Protein AF-A0A7W0WLS5-F1 (afdb_monomer_lite)

Sequence (138 aa):
MDFLSPGVQVLKFTRVRLPRGTETIPFVGLRRESVHLIEPSIEEDLIETPGSMGRTTPRSVGCLLPAGEVRGTLEVLVNVRVSDYLRQQANLLVLRNCTFTPEGAASGSSDVRRLRTVLVNLAASVGVAEWDAPGPNA

pLDDT: mean 77.57, std 13.81, range [33.62, 91.25]

Structure (mmCIF, N/CA/C/O backbone):
data_AF-A0A7W0WLS5-F1
#
_entry.id   AF-A0A7W0WLS5-F1
#
loop_
_atom_site.group_PDB
_atom_site.id
_atom_site.type_symbol
_atom_site.label_atom_id
_atom_site.label_alt_id
_atom_site.label_comp_id
_atom_site.label_asym_id
_atom_site.label_entity_id
_atom_site.label_seq_id
_atom_site.pdbx_PDB_ins_code
_atom_site.Cartn_x
_atom_site.Cartn_y
_atom_site.Cartn_z
_atom_site.occupancy
_atom_site.B_iso_or_equiv
_atom_site.auth_seq_id
_atom_site.auth_comp_id
_atom_site.auth_asym_id
_atom_site.auth_atom_id
_atom_site.pdbx_PDB_model_num
ATOM 1 N N . MET A 1 1 ? -5.474 -36.524 9.095 1.00 33.62 1 MET A N 1
ATOM 2 C CA . MET A 1 1 ? -4.772 -35.291 9.506 1.00 33.62 1 MET A CA 1
ATOM 3 C C . MET A 1 1 ? -4.172 -34.688 8.250 1.00 33.62 1 MET A C 1
ATOM 5 O O . MET A 1 1 ? -3.066 -35.057 7.890 1.00 33.62 1 MET A O 1
ATOM 9 N N . ASP A 1 2 ? -4.914 -33.812 7.576 1.00 39.50 2 ASP A N 1
ATOM 10 C CA . ASP A 1 2 ? -4.444 -33.074 6.397 1.00 39.50 2 ASP A CA 1
ATOM 11 C C . ASP A 1 2 ? -4.250 -31.611 6.805 1.00 39.50 2 ASP A C 1
ATOM 13 O O . ASP A 1 2 ? -5.155 -30.790 6.705 1.00 39.50 2 ASP A O 1
ATOM 17 N N . PHE A 1 3 ? -3.085 -31.316 7.388 1.00 55.06 3 PHE A N 1
ATOM 18 C CA . PHE A 1 3 ? -2.755 -30.017 7.997 1.00 55.06 3 PHE A CA 1
ATOM 19 C C . PHE A 1 3 ? -1.752 -29.196 7.158 1.00 55.06 3 PHE A C 1
ATOM 21 O O . PHE A 1 3 ? -1.350 -28.112 7.562 1.00 55.06 3 PHE A O 1
ATOM 28 N N . LEU A 1 4 ? -1.324 -29.693 5.986 1.00 49.97 4 LEU A N 1
ATOM 29 C CA . LEU A 1 4 ? -0.184 -29.141 5.228 1.00 49.97 4 LEU A CA 1
ATOM 30 C C . LEU A 1 4 ? -0.511 -28.669 3.809 1.00 49.97 4 LEU A C 1
ATOM 32 O O . LEU A 1 4 ? 0.360 -28.602 2.944 1.00 49.97 4 LEU A O 1
ATOM 36 N N . SER A 1 5 ? -1.752 -28.300 3.531 1.00 44.91 5 SER A N 1
ATOM 37 C CA . SER A 1 5 ? -2.044 -27.573 2.297 1.00 44.91 5 SER A CA 1
ATOM 38 C C . SER A 1 5 ? -3.051 -26.479 2.591 1.00 44.91 5 SER A C 1
ATOM 40 O O . SER A 1 5 ? -4.244 -26.680 2.360 1.00 44.91 5 SER A O 1
ATOM 42 N N . PRO A 1 6 ? -2.617 -25.305 3.091 1.00 51.84 6 PRO A N 1
ATOM 43 C CA . PRO A 1 6 ? -3.414 -24.114 2.874 1.00 51.84 6 PRO A CA 1
ATOM 44 C C . PRO A 1 6 ? -3.451 -23.954 1.353 1.00 51.84 6 PRO A C 1
ATOM 46 O O . PRO A 1 6 ? -2.463 -23.562 0.735 1.00 51.84 6 PRO A O 1
ATOM 49 N N . GLY A 1 7 ? -4.537 -24.423 0.731 1.00 60.00 7 GLY A N 1
ATOM 50 C CA . GLY A 1 7 ? -4.684 -24.416 -0.718 1.00 60.00 7 GLY A CA 1
ATOM 51 C C . GLY A 1 7 ? -4.344 -23.029 -1.246 1.00 60.00 7 GLY A C 1
ATOM 52 O O . GLY A 1 7 ? -4.742 -22.033 -0.640 1.00 60.00 7 GLY A O 1
ATOM 53 N N . VAL A 1 8 ? -3.566 -22.967 -2.328 1.00 65.19 8 VAL A N 1
ATOM 54 C CA . VAL A 1 8 ? -3.099 -21.698 -2.897 1.00 65.19 8 VAL A CA 1
ATOM 55 C C . VAL A 1 8 ? -4.310 -20.790 -3.114 1.00 65.19 8 VAL A C 1
ATOM 57 O O . VAL A 1 8 ? -5.161 -21.066 -3.963 1.00 65.19 8 VAL A O 1
ATOM 60 N N . GLN A 1 9 ? -4.410 -19.717 -2.327 1.00 72.69 9 GLN A N 1
ATOM 61 C CA . GLN A 1 9 ? -5.501 -18.758 -2.453 1.00 72.69 9 GLN A CA 1
ATOM 62 C C . GLN A 1 9 ? -5.189 -17.834 -3.626 1.00 72.69 9 GLN A C 1
ATOM 64 O O . GLN A 1 9 ? -4.423 -16.876 -3.513 1.00 72.69 9 GLN A O 1
ATOM 69 N N . VAL A 1 10 ? -5.770 -18.160 -4.778 1.00 77.81 10 VAL A N 1
ATOM 70 C CA . VAL A 1 10 ? -5.605 -17.398 -6.016 1.00 77.81 10 VAL A CA 1
ATOM 71 C C . VAL A 1 10 ? -6.800 -16.472 -6.215 1.00 77.81 10 VAL A C 1
ATOM 73 O O . VAL A 1 10 ? -7.939 -16.924 -6.341 1.00 77.81 10 VAL A O 1
ATOM 76 N N . LEU A 1 11 ? -6.527 -15.174 -6.304 1.00 79.94 11 LEU A N 1
ATOM 77 C CA . LEU A 1 11 ? -7.446 -14.180 -6.837 1.00 79.94 11 LEU A CA 1
ATOM 78 C C . LEU A 1 11 ? -7.511 -14.342 -8.355 1.00 79.94 11 LEU A C 1
ATOM 80 O O . LEU A 1 11 ? -6.498 -14.278 -9.053 1.00 79.94 11 LEU A O 1
ATOM 84 N N . LYS A 1 12 ? -8.716 -14.587 -8.862 1.00 83.75 12 LYS A N 1
ATOM 85 C CA . LYS A 1 12 ? -8.970 -14.773 -10.289 1.00 83.75 12 LYS A CA 1
ATOM 86 C C . LYS A 1 12 ? -9.423 -13.453 -10.886 1.00 83.75 12 LYS A C 1
ATOM 88 O O . LYS A 1 12 ? -10.424 -12.892 -10.450 1.00 83.75 12 LYS A O 1
ATOM 93 N N . PHE A 1 13 ? -8.720 -13.010 -11.914 1.00 84.56 13 PHE A N 1
ATOM 94 C CA . PHE A 1 13 ? -9.079 -11.839 -12.691 1.00 84.56 13 PHE A CA 1
ATOM 95 C C . PHE A 1 13 ? -9.312 -12.237 -14.141 1.00 84.56 13 PHE A C 1
ATOM 97 O O . PHE A 1 13 ? -8.622 -13.097 -14.691 1.00 84.56 13 PHE A O 1
ATOM 104 N N . THR A 1 14 ? -10.272 -11.580 -14.774 1.00 86.75 14 THR A N 1
ATOM 105 C CA . THR A 1 14 ? -10.559 -11.737 -16.199 1.00 86.75 14 THR A CA 1
ATOM 106 C C . THR A 1 14 ? -10.418 -10.397 -16.895 1.00 86.75 14 THR A C 1
ATOM 108 O O . THR A 1 14 ? -10.748 -9.374 -16.300 1.00 86.75 14 THR A O 1
ATOM 111 N N . ARG A 1 15 ? -9.988 -10.398 -18.161 1.00 84.00 15 ARG A N 1
ATOM 112 C CA . ARG A 1 15 ? -9.839 -9.179 -18.981 1.00 84.00 15 ARG A CA 1
ATOM 113 C C . ARG A 1 15 ? -8.896 -8.138 -18.354 1.00 84.00 15 ARG A C 1
ATOM 115 O O . ARG A 1 15 ? -9.229 -6.961 -18.249 1.00 84.00 15 ARG A O 1
ATOM 122 N N . VAL A 1 16 ? -7.705 -8.575 -17.957 1.00 83.88 16 VAL A N 1
ATOM 123 C CA . VAL A 1 16 ? -6.691 -7.744 -17.286 1.00 83.88 16 VAL A CA 1
ATOM 124 C C . VAL A 1 16 ? -5.780 -7.068 -18.305 1.00 83.88 16 VAL A C 1
ATOM 126 O O . VAL A 1 16 ? -5.390 -7.689 -19.288 1.00 83.88 16 VAL A O 1
ATOM 129 N N . ARG A 1 17 ? -5.377 -5.819 -18.057 1.00 82.88 17 ARG A N 1
ATOM 130 C CA . ARG A 1 17 ? -4.277 -5.172 -18.787 1.00 82.88 17 ARG A CA 1
ATOM 131 C C . ARG A 1 17 ? -3.050 -5.099 -17.884 1.00 82.88 17 ARG A C 1
ATOM 133 O O . ARG A 1 17 ? -3.143 -4.594 -16.769 1.00 82.88 17 ARG A O 1
ATOM 140 N N . LEU A 1 18 ? -1.917 -5.615 -18.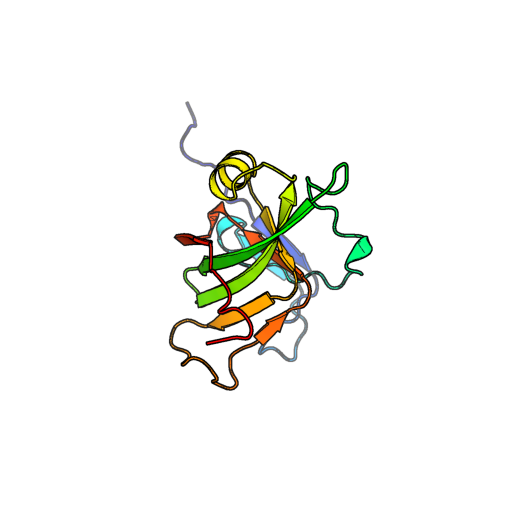353 1.00 82.44 18 LEU A N 1
ATOM 141 C CA . LEU A 1 18 ? -0.658 -5.530 -17.611 1.00 82.44 18 LEU A CA 1
ATOM 142 C C . LEU A 1 18 ? 0.033 -4.181 -17.869 1.00 82.44 18 LEU A C 1
ATOM 144 O O . LEU A 1 18 ? -0.111 -3.642 -18.964 1.00 82.44 18 LEU A O 1
ATOM 148 N N . PRO A 1 19 ? 0.846 -3.662 -16.929 1.00 71.50 19 PRO A N 1
ATOM 149 C CA . PRO A 1 19 ? 1.482 -2.343 -17.050 1.00 71.50 19 PRO A CA 1
ATOM 150 C C . PRO A 1 19 ? 2.324 -2.127 -18.317 1.00 71.50 19 PRO A C 1
ATOM 152 O O . PRO A 1 19 ? 2.488 -0.996 -18.758 1.00 71.50 19 PRO A O 1
ATOM 155 N N . ARG A 1 20 ? 2.868 -3.203 -18.902 1.00 73.25 20 ARG A N 1
ATOM 156 C CA . ARG A 1 20 ? 3.684 -3.178 -20.132 1.00 73.25 20 ARG A CA 1
ATOM 157 C C . ARG A 1 20 ? 3.029 -3.909 -21.309 1.00 73.25 20 ARG A C 1
ATOM 159 O O . ARG A 1 20 ? 3.661 -4.089 -22.343 1.00 73.25 20 ARG A O 1
ATOM 166 N N . GLY A 1 21 ? 1.789 -4.364 -21.140 1.00 73.50 21 GLY A N 1
ATOM 167 C CA . GLY A 1 21 ? 1.027 -5.056 -22.172 1.00 73.50 21 GLY A CA 1
ATOM 168 C C . GLY A 1 21 ? 0.046 -4.104 -22.843 1.00 73.50 21 GLY A C 1
ATOM 169 O O . GLY A 1 21 ? -0.725 -3.420 -22.172 1.00 73.50 21 GLY A O 1
ATOM 170 N N . THR A 1 22 ? 0.045 -4.075 -24.170 1.00 74.56 22 THR A N 1
ATOM 171 C CA . THR A 1 22 ? -0.992 -3.387 -24.953 1.00 74.56 22 THR A CA 1
ATOM 172 C C . THR A 1 22 ? -2.278 -4.211 -25.032 1.00 74.56 22 THR A C 1
ATOM 174 O O . THR A 1 22 ? -3.366 -3.655 -25.184 1.00 74.56 22 THR A O 1
ATOM 177 N N . GLU A 1 23 ? -2.168 -5.531 -24.872 1.00 85.00 23 GLU A N 1
ATOM 178 C CA . GLU A 1 23 ? -3.273 -6.474 -24.998 1.00 85.00 23 GLU A CA 1
ATOM 179 C C . GLU A 1 23 ? -3.999 -6.733 -23.673 1.00 85.00 23 GLU A C 1
ATOM 181 O O . GLU A 1 23 ? -3.429 -6.701 -22.578 1.00 85.00 23 GLU A O 1
ATOM 186 N N . THR A 1 24 ? -5.297 -7.007 -23.788 1.00 86.62 24 THR A N 1
ATOM 187 C CA . THR A 1 24 ? -6.128 -7.450 -22.671 1.00 86.62 24 THR A CA 1
ATOM 188 C C . THR A 1 24 ? -6.022 -8.965 -22.538 1.00 86.62 24 THR A C 1
ATOM 190 O O . THR A 1 24 ? -6.481 -9.710 -23.400 1.00 86.62 24 THR A O 1
ATOM 193 N N . ILE A 1 25 ? -5.458 -9.421 -21.425 1.00 86.69 25 ILE A N 1
ATOM 194 C CA . ILE A 1 25 ? -5.290 -10.835 -21.108 1.00 86.69 25 ILE A CA 1
ATOM 195 C C . ILE A 1 25 ? -6.629 -11.406 -20.624 1.00 86.69 25 ILE A C 1
ATOM 197 O O . ILE A 1 25 ? -7.240 -10.841 -19.707 1.00 86.69 25 ILE A O 1
ATOM 201 N N . PRO A 1 26 ? -7.102 -12.532 -21.188 1.00 85.94 26 PRO A N 1
ATOM 202 C CA . PRO A 1 26 ? -8.405 -13.089 -20.837 1.00 85.94 26 PRO A CA 1
ATOM 203 C C . PRO A 1 26 ? -8.472 -13.564 -19.382 1.00 85.94 26 PRO A C 1
ATOM 205 O O . PRO A 1 26 ? -9.521 -13.412 -18.759 1.00 85.94 26 PRO A O 1
ATOM 208 N N . PHE A 1 27 ? -7.367 -14.073 -18.825 1.00 88.06 27 PHE A N 1
ATOM 209 C CA . PHE A 1 27 ? -7.307 -14.609 -17.467 1.00 88.06 27 PHE A CA 1
ATOM 210 C C . PHE A 1 27 ? -5.947 -14.368 -16.800 1.00 88.06 27 PHE A C 1
ATOM 212 O O . PHE A 1 27 ? -4.904 -14.626 -17.396 1.00 88.06 27 PHE A O 1
ATOM 219 N N . VAL A 1 28 ? -5.973 -13.934 -15.539 1.00 84.88 28 VAL A N 1
ATOM 220 C CA . VAL A 1 28 ? -4.802 -13.856 -14.657 1.00 84.88 28 VAL A CA 1
ATOM 221 C C . VAL A 1 28 ? -5.174 -14.440 -13.296 1.00 84.88 28 VAL A C 1
ATOM 223 O O . VAL A 1 28 ? -6.152 -14.023 -12.676 1.00 84.88 28 VAL A O 1
ATOM 226 N N . GLY A 1 29 ? -4.376 -15.396 -12.823 1.00 85.06 29 GLY A N 1
ATOM 227 C CA . GLY A 1 29 ? -4.425 -15.880 -11.447 1.00 85.06 29 GLY A CA 1
ATOM 228 C C . GLY A 1 29 ? -3.321 -15.223 -10.627 1.00 85.06 29 GLY A C 1
ATOM 229 O O . GLY A 1 29 ? -2.146 -15.452 -10.901 1.00 85.06 29 GLY A O 1
ATOM 230 N N . LEU A 1 30 ? -3.687 -14.424 -9.628 1.00 83.31 30 LEU A N 1
ATOM 231 C CA . LEU A 1 30 ? -2.745 -13.766 -8.727 1.00 83.31 30 LEU A CA 1
ATOM 232 C C . LEU A 1 30 ? -2.822 -14.410 -7.347 1.00 83.31 30 LEU A C 1
ATOM 234 O O . LEU A 1 30 ? -3.902 -14.524 -6.771 1.00 83.31 30 LEU A O 1
ATOM 238 N N . ARG A 1 31 ? -1.686 -14.824 -6.796 1.00 81.94 31 ARG A N 1
ATOM 239 C CA . ARG A 1 31 ? -1.647 -15.324 -5.420 1.00 81.94 31 ARG A CA 1
ATOM 240 C C . ARG A 1 31 ? -1.921 -14.179 -4.450 1.00 81.94 31 ARG A C 1
ATOM 242 O O . ARG A 1 31 ? -1.395 -13.082 -4.639 1.00 81.94 31 ARG A O 1
ATOM 249 N N . ARG A 1 32 ? -2.743 -14.417 -3.427 1.00 75.62 32 ARG A N 1
ATOM 250 C CA . ARG A 1 32 ? -3.142 -13.371 -2.475 1.00 75.62 32 ARG A CA 1
ATOM 251 C C . ARG A 1 32 ? -1.936 -12.760 -1.756 1.00 75.62 32 ARG A C 1
ATOM 253 O O . ARG A 1 32 ? -1.901 -11.552 -1.557 1.00 75.62 32 ARG A O 1
ATOM 260 N N . GLU A 1 33 ? -0.932 -13.571 -1.438 1.00 76.62 33 GLU A N 1
ATOM 261 C CA . GLU A 1 33 ? 0.324 -13.139 -0.819 1.00 76.62 33 GLU A CA 1
ATOM 262 C C . GLU A 1 33 ? 1.219 -12.297 -1.744 1.00 76.62 33 GLU A C 1
ATOM 264 O O . GLU A 1 33 ? 2.072 -11.562 -1.262 1.00 76.62 33 GLU A O 1
ATOM 269 N N . SER A 1 34 ? 1.015 -12.359 -3.064 1.00 81.69 34 SER A N 1
ATOM 270 C CA . SER A 1 34 ? 1.769 -11.561 -4.044 1.00 81.69 34 SER A CA 1
ATOM 271 C C . SER A 1 34 ? 1.153 -10.182 -4.302 1.00 81.69 34 SER A C 1
ATOM 273 O O . SER A 1 34 ? 1.690 -9.395 -5.080 1.00 81.69 34 SER A O 1
ATOM 275 N N . VAL A 1 35 ? 0.012 -9.873 -3.679 1.00 84.56 35 VAL A N 1
ATOM 276 C CA . VAL A 1 35 ? -0.583 -8.536 -3.726 1.00 84.56 35 VAL A CA 1
ATOM 277 C C . VAL A 1 35 ? 0.128 -7.665 -2.699 1.00 84.56 35 VAL A C 1
ATOM 279 O O . VAL A 1 35 ? -0.097 -7.832 -1.506 1.00 84.56 35 VAL A O 1
ATOM 282 N N . HIS A 1 36 ? 0.957 -6.725 -3.147 1.00 86.19 36 HIS A N 1
ATOM 283 C CA . HIS A 1 36 ? 1.617 -5.769 -2.249 1.00 86.19 36 HIS A CA 1
ATOM 284 C C . HIS A 1 36 ? 0.790 -4.493 -2.060 1.00 86.19 36 HIS A C 1
ATOM 286 O O . HIS A 1 36 ? 0.632 -4.010 -0.939 1.00 86.19 36 HIS A O 1
ATOM 292 N N . LEU A 1 37 ? 0.252 -3.962 -3.161 1.00 86.25 37 LEU A N 1
ATOM 293 C CA . LEU A 1 37 ? -0.456 -2.687 -3.208 1.00 86.25 37 LEU A CA 1
ATOM 294 C C . LEU A 1 37 ? -1.681 -2.787 -4.102 1.00 86.25 37 LEU A C 1
ATOM 296 O O . LEU A 1 37 ? -1.641 -3.421 -5.157 1.00 86.25 37 LEU A O 1
ATOM 300 N N . ILE A 1 38 ? -2.747 -2.114 -3.690 1.00 86.69 38 ILE A N 1
ATOM 301 C CA . ILE A 1 38 ? -3.958 -1.933 -4.481 1.00 86.69 38 ILE A CA 1
ATOM 302 C C . ILE A 1 38 ? -4.213 -0.433 -4.572 1.00 86.69 38 ILE A C 1
ATOM 304 O O . ILE A 1 38 ? -4.407 0.227 -3.554 1.00 86.69 38 ILE A O 1
ATOM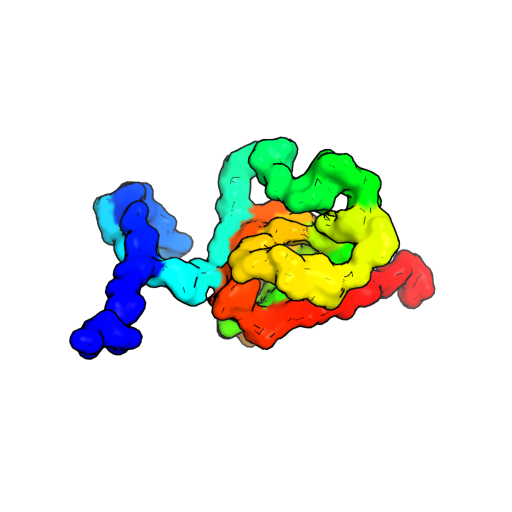 308 N N . GLU A 1 39 ? -4.216 0.095 -5.793 1.00 87.06 39 GLU A N 1
ATOM 309 C CA . GLU A 1 39 ? -4.683 1.449 -6.089 1.00 87.06 39 GLU A CA 1
ATOM 310 C C . GLU A 1 39 ? -6.140 1.352 -6.567 1.00 87.06 39 GLU A C 1
ATOM 312 O O . GLU A 1 39 ? -6.391 0.937 -7.703 1.00 87.06 39 GLU A O 1
ATOM 317 N N . PRO A 1 40 ? -7.120 1.647 -5.704 1.00 82.19 40 PRO A N 1
ATOM 318 C CA . PRO A 1 40 ? -8.517 1.678 -6.097 1.00 82.19 40 PRO A CA 1
ATOM 319 C C . PRO A 1 40 ? -8.768 2.809 -7.097 1.00 82.19 40 PRO A C 1
ATOM 321 O O . PRO A 1 40 ? -8.297 3.929 -6.923 1.00 82.19 40 PRO A O 1
ATOM 324 N N . SER A 1 41 ? -9.565 2.521 -8.126 1.00 75.69 41 SER A N 1
ATOM 325 C CA . SER A 1 41 ? -10.044 3.522 -9.087 1.00 75.69 41 SER A CA 1
ATOM 326 C C . SER A 1 41 ? -11.363 4.186 -8.669 1.00 75.69 41 SER A C 1
ATOM 328 O O . SER A 1 41 ? -11.901 4.984 -9.431 1.00 75.69 41 SER A O 1
ATOM 330 N N . ILE A 1 42 ? -11.928 3.792 -7.524 1.00 74.81 42 ILE A N 1
ATOM 331 C CA . ILE A 1 42 ? -13.164 4.363 -6.973 1.00 74.81 42 ILE A CA 1
ATOM 332 C C . ILE A 1 42 ? -12.872 5.683 -6.254 1.00 74.81 42 ILE A C 1
ATOM 334 O O . ILE A 1 42 ? -11.730 5.950 -5.879 1.00 74.81 42 ILE A O 1
ATOM 338 N N . GLU A 1 43 ? -13.906 6.500 -6.058 1.00 71.75 43 GLU A N 1
ATOM 339 C CA . GLU A 1 43 ? -13.790 7.752 -5.309 1.00 71.75 43 GLU A CA 1
ATOM 340 C C . GLU A 1 43 ? -13.341 7.491 -3.863 1.00 71.75 43 GLU A C 1
ATOM 342 O O . GLU A 1 43 ? -13.765 6.525 -3.226 1.00 71.75 43 GLU A O 1
ATOM 347 N N . GLU A 1 44 ? -12.454 8.351 -3.355 1.00 66.31 44 GLU A N 1
ATOM 348 C CA . GLU A 1 44 ? -11.791 8.186 -2.053 1.00 66.31 44 GLU A CA 1
ATOM 349 C C . GLU A 1 44 ? -12.765 8.113 -0.873 1.00 66.31 44 GLU A C 1
ATOM 351 O O . GLU A 1 44 ? -12.451 7.475 0.137 1.00 66.31 44 GLU A O 1
ATOM 356 N N . ASP A 1 45 ? -13.933 8.737 -1.026 1.00 65.31 45 ASP A N 1
ATOM 357 C CA . ASP A 1 45 ? -14.999 8.815 -0.025 1.00 65.31 45 ASP A CA 1
ATOM 358 C C . ASP A 1 45 ? -15.691 7.464 0.197 1.00 65.31 45 ASP A C 1
ATOM 360 O O . ASP A 1 45 ? -16.281 7.229 1.248 1.00 65.31 45 ASP A O 1
ATOM 364 N N . LEU A 1 46 ? -15.581 6.544 -0.768 1.00 67.56 46 LEU A N 1
ATOM 365 C CA . LEU A 1 46 ? -16.110 5.183 -0.661 1.00 67.56 46 LEU A CA 1
ATOM 366 C C . LEU A 1 46 ? -15.138 4.224 0.044 1.00 67.56 46 LEU A C 1
ATOM 368 O O . LEU A 1 46 ? -15.470 3.061 0.272 1.00 67.56 46 LEU A O 1
ATOM 372 N N . ILE A 1 47 ? -13.925 4.682 0.369 1.00 70.38 47 ILE A N 1
ATOM 373 C CA . ILE A 1 47 ? -12.911 3.883 1.059 1.00 70.38 47 ILE A CA 1
ATOM 374 C C . ILE A 1 47 ? -13.017 4.176 2.553 1.00 70.38 47 ILE A C 1
ATOM 376 O O . ILE A 1 47 ? -12.369 5.082 3.086 1.00 70.38 47 ILE A O 1
ATOM 380 N N . GLU A 1 48 ? -13.849 3.385 3.226 1.00 68.25 48 GLU A N 1
ATOM 381 C CA . GLU A 1 48 ? -14.011 3.458 4.672 1.00 68.25 48 GLU A CA 1
ATOM 382 C C . GLU A 1 48 ? -12.738 2.989 5.378 1.00 68.25 48 GLU A C 1
ATOM 384 O O . GLU A 1 48 ? -12.240 1.879 5.172 1.00 68.25 48 GLU A O 1
ATOM 389 N N . THR A 1 49 ? -12.214 3.841 6.254 1.00 67.50 49 THR A N 1
ATOM 390 C CA . THR A 1 49 ? -11.198 3.434 7.218 1.00 67.50 49 THR A CA 1
ATOM 391 C C . THR A 1 49 ? -11.885 3.010 8.519 1.00 67.50 49 THR A C 1
ATOM 393 O O . THR A 1 49 ? -12.932 3.558 8.876 1.00 67.50 49 THR A O 1
ATOM 396 N N . PRO A 1 50 ? -11.299 2.079 9.289 1.00 60.09 50 PRO A N 1
ATOM 397 C CA . PRO A 1 50 ? -11.779 1.719 10.628 1.00 60.09 50 PRO A CA 1
ATOM 398 C C . PRO A 1 50 ? -11.909 2.920 11.587 1.00 60.09 50 PRO A C 1
ATOM 400 O O . PRO A 1 50 ? -12.582 2.826 12.608 1.00 60.09 50 PRO A O 1
ATOM 403 N N . GLY A 1 51 ? -11.274 4.055 11.263 1.00 54.34 51 GLY A N 1
ATOM 404 C CA . GLY A 1 51 ? -11.393 5.325 11.980 1.00 54.34 51 GLY A CA 1
ATOM 405 C C . GLY A 1 51 ? -12.579 6.208 11.571 1.00 54.34 51 GLY A C 1
ATOM 406 O O . GLY A 1 51 ? -12.787 7.233 12.208 1.00 54.34 51 GLY A O 1
ATOM 407 N N . SER A 1 52 ? -13.373 5.837 10.562 1.00 56.00 52 SER A N 1
ATOM 408 C CA . SER A 1 52 ? -14.477 6.657 10.025 1.00 56.00 52 SER A CA 1
ATOM 409 C C . SER A 1 52 ? -15.611 6.943 11.022 1.00 56.00 52 SER A C 1
ATOM 411 O O . SER A 1 52 ? -16.350 7.907 10.845 1.00 56.00 52 SER A O 1
ATOM 413 N N . MET A 1 53 ? -15.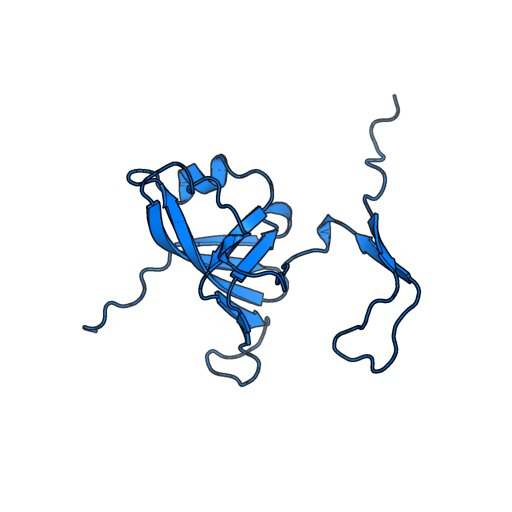726 6.163 12.104 1.00 61.75 53 MET A N 1
ATOM 414 C CA . MET A 1 53 ? -16.722 6.373 13.167 1.00 61.75 53 MET A CA 1
ATOM 415 C C . MET A 1 53 ? -16.221 7.246 14.338 1.00 61.75 53 MET A C 1
ATOM 417 O O . MET A 1 53 ? -16.930 7.403 15.332 1.00 61.75 53 MET A O 1
ATOM 421 N N . GLY A 1 54 ? -15.014 7.822 14.261 1.00 68.31 54 GLY A N 1
ATOM 422 C CA . GLY A 1 54 ? -14.440 8.642 15.332 1.00 68.31 54 GLY A CA 1
ATOM 423 C C . GLY A 1 54 ? -13.546 9.774 14.829 1.00 68.31 54 GLY A C 1
ATOM 424 O O . GLY A 1 54 ? -13.217 9.870 13.652 1.00 68.31 54 GLY A O 1
ATOM 425 N N . ARG A 1 55 ? -13.127 10.665 15.737 1.00 77.06 55 ARG A N 1
ATOM 426 C CA . ARG A 1 55 ? -12.151 11.709 15.393 1.00 77.06 55 ARG A CA 1
ATOM 427 C C . ARG A 1 55 ? -10.801 11.043 15.124 1.00 77.06 55 ARG A C 1
ATOM 429 O O . ARG A 1 55 ? -10.264 10.369 16.004 1.00 77.06 55 ARG A O 1
ATOM 436 N N . THR A 1 56 ? -10.253 11.250 13.934 1.00 82.44 56 THR A N 1
ATOM 437 C CA . THR A 1 56 ? -8.940 10.741 13.529 1.00 82.44 56 THR A CA 1
ATOM 438 C C . THR A 1 56 ? -7.887 11.849 13.547 1.00 82.44 56 THR A C 1
ATOM 440 O O . THR A 1 56 ? -8.188 13.041 13.624 1.00 82.44 56 THR A O 1
ATOM 443 N N . THR A 1 57 ? -6.619 11.456 13.553 1.00 84.06 57 THR A N 1
ATOM 444 C CA . THR A 1 57 ? -5.455 12.323 13.376 1.00 84.06 57 THR A CA 1
ATOM 445 C C . THR A 1 57 ? -4.595 11.733 12.261 1.00 84.06 57 THR A C 1
ATOM 447 O O . THR A 1 57 ? -4.284 10.538 12.321 1.00 84.06 57 THR A O 1
ATOM 450 N N . PRO A 1 58 ? -4.205 12.531 11.252 1.00 86.62 58 PRO A N 1
ATOM 451 C CA . PRO A 1 58 ? -3.307 12.066 10.206 1.00 86.62 58 PRO A CA 1
ATOM 452 C C . PRO A 1 58 ? -1.915 11.790 10.785 1.00 86.62 58 PRO A C 1
ATOM 454 O O . PRO A 1 58 ? -1.354 12.618 11.504 1.00 86.62 58 PRO A O 1
ATOM 457 N N . ARG A 1 59 ? -1.352 10.625 10.463 1.00 87.94 59 ARG A N 1
ATOM 458 C CA . ARG A 1 59 ? 0.005 10.205 10.829 1.00 87.94 59 ARG A CA 1
ATOM 459 C C . ARG A 1 59 ? 0.779 9.847 9.576 1.00 87.94 59 ARG A C 1
ATOM 461 O O . ARG A 1 59 ? 0.320 9.041 8.773 1.00 87.94 59 ARG A O 1
ATOM 468 N N . SER A 1 60 ? 1.947 10.445 9.400 1.00 90.12 60 SER A N 1
ATOM 469 C CA . SER A 1 60 ? 2.827 10.123 8.281 1.00 90.12 60 SER A CA 1
ATOM 470 C C . SER A 1 60 ? 3.518 8.790 8.543 1.00 90.12 60 SER A C 1
ATOM 472 O O . SER A 1 60 ? 4.164 8.602 9.573 1.00 90.12 60 SER A O 1
ATOM 474 N N . VAL A 1 61 ? 3.360 7.845 7.621 1.00 90.06 61 VAL A N 1
ATOM 475 C CA . VAL A 1 61 ? 3.896 6.488 7.746 1.00 90.06 61 VAL A CA 1
ATOM 476 C C . VAL A 1 61 ? 4.555 6.035 6.447 1.00 90.06 61 VAL A C 1
ATOM 478 O O . VAL A 1 61 ? 4.122 6.386 5.347 1.00 90.06 61 VAL A O 1
ATOM 481 N N . GLY A 1 62 ? 5.606 5.234 6.584 1.00 90.62 62 GLY A N 1
ATOM 482 C CA . GLY A 1 62 ? 6.287 4.533 5.503 1.00 90.62 62 GLY A CA 1
ATOM 483 C C . GLY A 1 62 ? 6.091 3.027 5.642 1.00 90.62 62 GLY A C 1
ATOM 484 O O . GLY A 1 62 ? 6.373 2.457 6.693 1.00 90.62 62 GLY A O 1
ATOM 485 N N . CYS A 1 63 ? 5.607 2.375 4.591 1.00 90.38 63 CYS A N 1
ATOM 486 C CA . CYS A 1 63 ? 5.531 0.924 4.475 1.00 90.38 63 CYS A CA 1
ATOM 487 C C . CYS A 1 63 ? 6.665 0.429 3.577 1.00 90.38 63 CYS A C 1
ATOM 489 O O . CYS A 1 63 ? 6.732 0.781 2.397 1.00 90.38 63 CYS A O 1
ATOM 491 N N . LEU A 1 64 ? 7.531 -0.413 4.133 1.00 90.12 64 LEU A N 1
ATOM 492 C CA . LEU A 1 64 ? 8.592 -1.099 3.409 1.00 90.12 64 LEU A CA 1
ATOM 493 C C . LEU A 1 64 ? 8.029 -2.381 2.797 1.00 90.12 64 LEU A C 1
ATOM 495 O O . LEU A 1 64 ? 7.451 -3.218 3.493 1.00 90.12 64 LEU A O 1
ATOM 499 N N . LEU A 1 65 ? 8.200 -2.538 1.491 1.00 89.69 65 LEU A N 1
ATOM 500 C CA . LEU A 1 65 ? 7.745 -3.677 0.702 1.00 89.69 65 LEU A CA 1
ATOM 501 C C . LEU A 1 65 ? 8.950 -4.289 -0.020 1.00 89.69 65 LEU A C 1
ATOM 503 O O . LEU A 1 65 ? 9.908 -3.579 -0.316 1.00 89.69 65 LEU A O 1
ATOM 507 N N . PRO A 1 66 ? 8.894 -5.573 -0.405 1.00 85.56 66 PRO A N 1
ATOM 508 C CA . PRO A 1 66 ? 9.962 -6.173 -1.203 1.00 85.56 66 PRO A CA 1
ATOM 509 C C . PRO A 1 66 ? 10.195 -5.459 -2.541 1.00 85.56 66 PRO A C 1
ATOM 511 O O . PRO A 1 66 ? 11.292 -5.493 -3.066 1.00 85.56 66 PRO A O 1
ATOM 514 N N . ALA A 1 67 ? 9.167 -4.810 -3.097 1.00 83.81 67 ALA A N 1
ATOM 515 C CA . ALA A 1 67 ? 9.253 -4.099 -4.372 1.00 83.81 67 ALA A CA 1
ATOM 516 C C . ALA A 1 67 ? 9.636 -2.609 -4.239 1.00 83.81 67 ALA A C 1
ATOM 518 O O . ALA A 1 67 ? 9.711 -1.916 -5.256 1.00 83.81 67 ALA A O 1
ATOM 519 N N . GLY A 1 68 ? 9.813 -2.090 -3.018 1.00 87.69 68 GLY A N 1
ATOM 520 C CA . GLY A 1 68 ? 10.096 -0.675 -2.769 1.00 87.69 68 GLY A CA 1
ATOM 521 C C . GLY A 1 68 ? 9.455 -0.132 -1.492 1.00 87.69 68 GLY A C 1
ATOM 522 O O . GLY A 1 68 ? 9.053 -0.873 -0.602 1.00 87.69 68 GLY A O 1
ATOM 523 N N . GLU A 1 69 ? 9.322 1.183 -1.402 1.00 90.50 69 GLU A N 1
ATOM 524 C CA . GLU A 1 69 ? 8.743 1.874 -0.250 1.00 90.50 69 GLU A CA 1
ATOM 525 C C . GLU A 1 69 ? 7.480 2.643 -0.654 1.00 90.50 69 GLU A C 1
ATOM 527 O O . GLU A 1 69 ? 7.450 3.306 -1.691 1.00 90.50 69 GLU A O 1
ATOM 532 N N . VAL A 1 70 ? 6.439 2.596 0.180 1.00 90.81 70 VAL A N 1
ATOM 533 C CA . VAL A 1 70 ? 5.272 3.484 0.075 1.00 90.81 70 VAL A CA 1
ATOM 534 C C . VAL A 1 70 ? 5.244 4.414 1.268 1.00 90.81 70 VAL A C 1
ATOM 536 O O . VAL A 1 70 ? 5.108 3.963 2.399 1.00 90.81 70 VAL A O 1
ATOM 539 N N . ARG A 1 71 ? 5.295 5.718 1.020 1.00 91.25 71 ARG A N 1
ATOM 540 C CA . ARG A 1 71 ? 5.084 6.744 2.045 1.00 91.25 71 ARG A CA 1
ATOM 541 C C . ARG A 1 71 ? 3.718 7.357 1.871 1.00 91.25 71 ARG A C 1
ATOM 543 O O . ARG A 1 71 ? 3.339 7.645 0.745 1.00 91.25 71 ARG A O 1
ATOM 550 N N . GLY A 1 72 ? 2.999 7.593 2.953 1.00 90.06 72 GLY A N 1
ATOM 551 C CA . GLY A 1 72 ? 1.696 8.234 2.895 1.00 90.06 72 GLY A CA 1
ATOM 552 C C . GLY A 1 72 ? 1.207 8.650 4.268 1.00 90.06 72 GLY A C 1
ATOM 553 O O . GLY A 1 72 ? 1.936 8.613 5.258 1.00 90.06 72 GLY A O 1
ATOM 554 N N . THR A 1 73 ? -0.052 9.048 4.317 1.00 90.00 73 THR A N 1
ATOM 555 C CA . THR A 1 73 ? -0.738 9.437 5.540 1.00 90.00 73 THR A CA 1
ATOM 556 C C . THR A 1 73 ? -1.736 8.359 5.929 1.00 90.00 73 THR A C 1
ATOM 558 O O . THR A 1 73 ? -2.584 7.963 5.133 1.00 90.00 73 THR A O 1
ATOM 561 N N . LEU A 1 74 ? -1.640 7.905 7.171 1.00 89.00 74 LEU A N 1
ATOM 562 C CA . LEU A 1 74 ? -2.573 6.998 7.811 1.00 89.00 74 LEU A CA 1
ATOM 563 C C . LEU A 1 74 ? -3.489 7.783 8.748 1.00 89.00 74 LEU A C 1
ATOM 565 O O . LEU A 1 74 ? -3.024 8.559 9.581 1.00 89.00 74 LEU A O 1
ATOM 569 N N . GLU A 1 75 ? -4.790 7.555 8.647 1.00 87.12 75 GLU A N 1
ATOM 570 C CA . GLU A 1 75 ? -5.765 8.124 9.573 1.00 87.12 75 GLU A CA 1
ATOM 571 C C . GLU A 1 75 ? -5.942 7.183 10.764 1.00 87.12 75 GLU A C 1
ATOM 573 O O . GLU A 1 75 ? -6.480 6.085 10.633 1.00 87.12 75 GLU A O 1
ATOM 578 N N . VAL A 1 76 ? -5.476 7.613 11.936 1.00 84.75 76 VAL A N 1
ATOM 579 C CA . VAL A 1 76 ? -5.566 6.839 13.182 1.00 84.75 76 VAL A CA 1
ATOM 580 C C . VAL A 1 76 ? -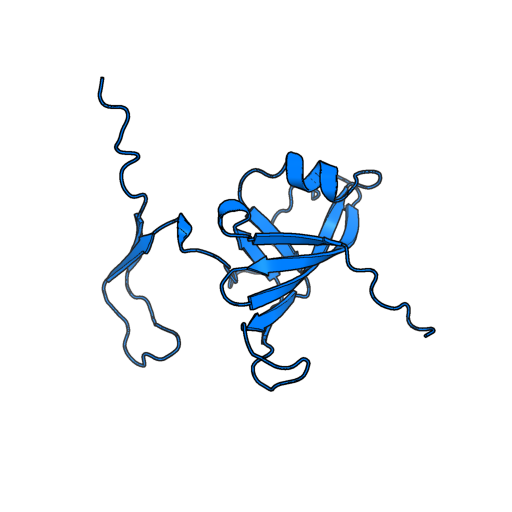6.500 7.557 14.149 1.00 84.75 76 VAL A C 1
ATOM 582 O O . VAL A 1 76 ? -6.513 8.785 14.189 1.00 84.75 76 VAL A O 1
ATOM 585 N N . LEU A 1 77 ? -7.292 6.822 14.935 1.00 84.06 77 LEU A N 1
ATOM 586 C CA . LEU A 1 77 ? -8.146 7.421 15.967 1.00 84.06 77 LEU A CA 1
ATOM 587 C C . LEU A 1 77 ? -7.322 8.269 16.949 1.00 84.06 77 LEU A C 1
ATOM 589 O O . LEU A 1 77 ? -6.199 7.915 17.315 1.00 84.06 77 LEU A O 1
ATOM 593 N N . VAL A 1 78 ? -7.892 9.392 17.393 1.00 80.06 78 VAL A N 1
ATOM 594 C CA . VAL A 1 78 ? -7.262 10.258 18.401 1.00 80.06 78 VAL A CA 1
ATOM 595 C C . VAL A 1 78 ? -6.904 9.429 19.641 1.00 80.06 78 VAL A C 1
ATOM 597 O O . VAL A 1 78 ? -7.693 8.606 20.099 1.00 80.06 78 VAL A O 1
ATOM 600 N N . ASN A 1 79 ? -5.706 9.661 20.185 1.00 82.19 79 ASN A N 1
ATOM 601 C CA . ASN A 1 79 ? -5.102 8.935 21.314 1.00 82.19 79 ASN A CA 1
ATOM 602 C C . ASN A 1 79 ? -4.691 7.476 21.048 1.00 82.19 79 ASN A C 1
ATOM 604 O O . ASN A 1 79 ? -4.176 6.831 21.961 1.00 82.19 79 ASN A O 1
ATOM 608 N N . VAL A 1 80 ? -4.842 6.958 19.826 1.00 83.00 80 VAL A N 1
ATOM 609 C CA . VAL A 1 80 ? -4.305 5.643 19.450 1.00 83.00 80 VAL A CA 1
ATOM 610 C C . VAL A 1 80 ? -2.927 5.816 18.810 1.00 83.00 80 VAL A C 1
ATOM 612 O O . VAL A 1 80 ? -2.729 6.652 17.928 1.00 83.00 80 VAL A O 1
ATOM 615 N N . ARG A 1 81 ? -1.947 5.029 19.269 1.00 85.56 81 ARG A N 1
ATOM 616 C CA . ARG A 1 81 ? -0.606 4.985 18.669 1.00 85.56 81 ARG A CA 1
ATOM 617 C C . ARG A 1 81 ? -0.635 4.169 17.381 1.00 85.56 81 ARG A C 1
ATOM 619 O O . ARG A 1 81 ? -1.346 3.167 17.306 1.00 85.56 81 ARG A O 1
ATOM 626 N N . VAL A 1 82 ? 0.200 4.531 16.404 1.00 84.31 82 VAL A N 1
ATOM 627 C CA . VAL A 1 82 ? 0.330 3.784 15.137 1.00 84.31 82 VAL A CA 1
ATOM 628 C C . VAL A 1 82 ? 0.648 2.306 15.403 1.00 84.31 82 VAL A C 1
ATOM 630 O O . VAL A 1 82 ? 0.049 1.429 14.791 1.00 84.31 82 VAL A O 1
ATOM 633 N N . SER A 1 83 ? 1.508 2.010 16.383 1.00 85.88 83 SER A N 1
ATOM 634 C CA . SER A 1 83 ? 1.850 0.637 16.782 1.00 85.88 83 SER A CA 1
ATOM 635 C C . SER A 1 83 ? 0.650 -0.190 17.248 1.00 85.88 83 SER A C 1
ATOM 637 O O . SER A 1 83 ? 0.544 -1.370 16.917 1.00 85.88 83 SER A O 1
ATOM 639 N N . ASP A 1 84 ? -0.252 0.416 18.021 1.00 86.62 84 ASP A N 1
ATOM 640 C CA . ASP A 1 84 ? -1.428 -0.269 18.562 1.00 86.62 84 ASP A CA 1
ATOM 641 C C . ASP A 1 84 ? -2.486 -0.446 17.475 1.00 86.62 84 ASP A C 1
ATOM 643 O O . ASP A 1 84 ? -3.098 -1.508 17.369 1.00 86.62 84 ASP A O 1
ATOM 647 N N . TYR A 1 85 ? -2.628 0.556 16.605 1.00 84.88 85 TYR A N 1
ATOM 648 C CA . TYR A 1 85 ? -3.466 0.475 15.417 1.00 84.88 85 TYR A CA 1
ATOM 649 C C . TYR A 1 85 ? -3.025 -0.665 14.484 1.00 84.88 85 TYR A C 1
ATOM 651 O O . TYR A 1 85 ? -3.852 -1.473 14.066 1.00 84.88 85 TYR A O 1
ATOM 659 N N . LEU A 1 86 ? -1.721 -0.798 14.217 1.00 84.19 86 LEU A N 1
ATOM 660 C CA . LEU A 1 86 ? -1.172 -1.882 13.393 1.00 84.19 86 LEU A CA 1
ATOM 661 C C . LEU A 1 86 ? -1.413 -3.269 13.998 1.00 84.19 86 LEU A C 1
ATOM 663 O O . LEU A 1 86 ? -1.648 -4.215 13.257 1.00 84.19 86 LEU A O 1
ATOM 667 N N . ARG A 1 87 ? -1.403 -3.404 15.330 1.00 83.44 87 ARG A N 1
ATOM 668 C CA . ARG A 1 87 ? -1.746 -4.674 15.998 1.00 83.44 87 ARG A CA 1
ATOM 669 C C . ARG A 1 87 ? -3.215 -5.059 15.838 1.00 83.44 87 ARG A C 1
ATOM 671 O O . ARG A 1 87 ? -3.533 -6.242 15.887 1.00 83.44 87 ARG A O 1
ATOM 678 N N . GLN A 1 88 ? -4.101 -4.077 15.698 1.00 80.38 88 GLN A N 1
ATOM 679 C CA . GLN A 1 88 ? -5.540 -4.298 15.538 1.00 80.38 88 GLN A CA 1
ATOM 680 C C . GLN A 1 88 ? -5.939 -4.532 14.074 1.00 80.38 88 GLN A C 1
ATOM 682 O O . GLN A 1 88 ? -6.955 -5.174 13.811 1.00 80.38 88 GLN A O 1
ATOM 687 N N . GLN A 1 89 ? -5.152 -4.030 13.118 1.00 77.94 89 GLN A N 1
ATOM 688 C CA . GLN A 1 89 ? -5.401 -4.208 11.690 1.00 77.94 89 GLN A CA 1
ATOM 689 C C . GLN A 1 89 ? -4.815 -5.520 11.177 1.00 77.94 89 GLN A C 1
ATOM 691 O O . GLN A 1 89 ? -3.606 -5.717 11.148 1.00 77.94 89 GLN A O 1
ATOM 696 N N . ALA A 1 90 ? -5.688 -6.420 10.729 1.00 64.56 90 ALA A N 1
ATOM 697 C CA . ALA A 1 90 ? -5.273 -7.779 10.401 1.00 64.56 90 ALA A CA 1
ATOM 698 C C . ALA A 1 90 ? -4.658 -7.938 9.000 1.00 64.56 90 ALA A C 1
ATOM 700 O O . ALA A 1 90 ? -3.867 -8.853 8.807 1.00 64.56 90 ALA A O 1
ATOM 701 N N . ASN A 1 91 ? -5.028 -7.114 8.008 1.00 79.62 91 ASN A N 1
ATOM 702 C CA . ASN A 1 91 ? -4.748 -7.461 6.604 1.00 79.62 91 ASN A CA 1
ATOM 703 C C . ASN A 1 91 ? -4.355 -6.286 5.701 1.00 79.62 91 ASN A C 1
ATOM 705 O O . ASN A 1 91 ? -3.386 -6.392 4.951 1.00 79.62 91 ASN A O 1
ATOM 709 N N . LEU A 1 92 ? -5.113 -5.189 5.727 1.00 85.00 92 LEU A N 1
ATOM 710 C CA . LEU A 1 92 ? -4.933 -4.072 4.802 1.00 85.00 92 LEU A CA 1
ATOM 711 C C . LEU A 1 92 ? -4.791 -2.766 5.571 1.00 85.00 92 LEU A C 1
ATOM 713 O O . LEU A 1 92 ? -5.550 -2.503 6.502 1.00 85.00 92 LEU A O 1
ATOM 717 N N . LEU A 1 93 ? -3.843 -1.943 5.141 1.00 87.94 93 LEU A N 1
ATOM 718 C CA . LEU A 1 93 ? -3.650 -0.592 5.638 1.00 87.94 93 LEU A CA 1
ATOM 719 C C . LEU A 1 93 ? -4.041 0.398 4.547 1.00 87.94 93 LEU A C 1
ATOM 721 O O . LEU A 1 93 ? -3.497 0.349 3.448 1.00 87.94 93 LEU A O 1
ATOM 725 N N . VAL A 1 94 ? -4.973 1.295 4.845 1.00 89.06 94 VAL A N 1
ATOM 726 C CA . VAL A 1 94 ? -5.357 2.362 3.918 1.00 89.06 94 VAL A CA 1
ATOM 727 C C . VAL A 1 94 ? -4.449 3.559 4.158 1.00 89.06 94 VAL A C 1
ATOM 729 O O . VAL A 1 94 ? -4.441 4.121 5.253 1.00 89.06 94 VAL A O 1
ATOM 732 N N . LEU A 1 95 ? -3.698 3.946 3.134 1.00 89.06 95 LEU A N 1
ATOM 733 C CA . LEU A 1 95 ? -2.869 5.142 3.131 1.00 89.06 95 LEU A CA 1
ATOM 734 C C . LEU A 1 95 ? -3.397 6.138 2.099 1.00 89.06 95 LEU A C 1
ATOM 736 O O . LEU A 1 95 ? -3.783 5.755 0.995 1.00 89.06 95 LEU A O 1
ATOM 740 N N . ARG A 1 96 ? -3.377 7.422 2.451 1.00 88.62 96 ARG A N 1
ATOM 741 C CA . ARG A 1 96 ? -3.749 8.548 1.583 1.00 88.62 96 ARG A CA 1
ATOM 742 C C . ARG A 1 96 ? -2.520 9.390 1.246 1.00 88.62 96 ARG A C 1
ATOM 744 O O . ARG A 1 96 ? -1.511 9.307 1.943 1.00 88.62 96 ARG A O 1
ATOM 751 N N . ASN A 1 97 ? -2.591 10.190 0.185 1.00 87.62 97 ASN A N 1
ATOM 752 C CA . ASN A 1 97 ? -1.506 11.063 -0.284 1.00 87.62 97 ASN A CA 1
ATOM 753 C C . ASN A 1 97 ? -0.166 10.321 -0.397 1.00 87.62 97 ASN A C 1
ATOM 755 O O . ASN A 1 97 ? 0.856 10.719 0.162 1.00 87.62 97 ASN A O 1
ATOM 759 N N . CYS A 1 98 ? -0.205 9.185 -1.086 1.00 88.75 98 CYS A N 1
ATOM 760 C CA . CYS A 1 98 ? 0.889 8.239 -1.131 1.00 88.75 98 CYS A CA 1
ATOM 761 C C . CYS A 1 98 ? 1.925 8.571 -2.203 1.00 88.75 98 CYS A C 1
ATOM 763 O O . CYS A 1 98 ? 1.636 9.102 -3.275 1.00 88.75 98 CYS A O 1
ATOM 765 N N . THR A 1 99 ? 3.154 8.167 -1.932 1.00 90.06 99 THR A N 1
ATOM 766 C CA . THR A 1 99 ? 4.270 8.174 -2.863 1.00 90.06 99 THR A CA 1
ATOM 767 C C . THR A 1 99 ? 4.916 6.798 -2.827 1.00 90.06 99 THR A C 1
ATOM 769 O O . THR A 1 99 ? 5.358 6.356 -1.770 1.00 90.06 99 THR A O 1
ATOM 772 N N . PHE A 1 100 ? 4.936 6.111 -3.967 1.00 89.19 100 PHE A N 1
ATOM 773 C CA . PHE A 1 100 ? 5.616 4.834 -4.140 1.00 89.19 100 PHE A CA 1
ATOM 774 C C . PHE A 1 100 ? 6.972 5.053 -4.806 1.00 89.19 100 PHE A C 1
ATOM 776 O O . PHE A 1 100 ? 7.045 5.614 -5.901 1.00 89.19 100 PHE A O 1
ATOM 783 N N . THR A 1 101 ? 8.021 4.576 -4.151 1.00 88.62 101 THR A N 1
ATOM 784 C CA . THR A 1 101 ? 9.394 4.576 -4.648 1.00 88.62 101 THR A CA 1
ATOM 785 C C . THR A 1 101 ? 9.812 3.123 -4.867 1.00 88.62 101 THR A C 1
ATOM 787 O O . THR A 1 101 ? 9.945 2.390 -3.885 1.00 88.62 101 THR A O 1
ATOM 790 N N . PRO A 1 102 ? 9.999 2.675 -6.121 1.00 85.19 102 PRO A N 1
ATOM 791 C CA . PRO A 1 102 ? 10.468 1.323 -6.405 1.00 85.19 102 PRO A CA 1
ATOM 792 C C . PRO A 1 102 ? 11.834 1.040 -5.774 1.00 85.19 102 PRO A C 1
ATOM 794 O O . PRO A 1 102 ? 12.655 1.944 -5.607 1.00 85.19 102 PRO A O 1
ATOM 797 N N . GLU A 1 103 ? 12.103 -0.224 -5.458 1.00 81.44 103 GLU A N 1
ATOM 798 C CA . GLU A 1 103 ? 13.425 -0.647 -4.995 1.00 81.44 103 GLU A CA 1
ATOM 799 C C . GLU A 1 103 ? 14.509 -0.273 -6.024 1.00 81.44 103 GLU A C 1
ATOM 801 O O . GLU A 1 103 ? 14.357 -0.499 -7.226 1.00 81.44 103 GLU A O 1
ATOM 806 N N . GLY A 1 104 ? 15.600 0.338 -5.554 1.00 73.12 104 GLY A N 1
ATOM 807 C CA . GLY A 1 104 ? 16.707 0.790 -6.403 1.00 73.12 104 GLY A CA 1
ATOM 808 C C . GLY A 1 104 ? 16.500 2.150 -7.080 1.00 73.12 104 GLY A C 1
ATOM 809 O O . GLY A 1 104 ? 17.435 2.657 -7.699 1.00 73.12 104 GLY A O 1
ATOM 810 N N . ALA A 1 105 ? 15.330 2.782 -6.938 1.00 72.56 105 ALA A N 1
ATOM 811 C CA . ALA A 1 105 ? 15.124 4.156 -7.382 1.00 72.56 105 ALA A CA 1
ATOM 812 C C . ALA A 1 105 ? 15.734 5.158 -6.384 1.00 72.56 105 ALA A C 1
ATOM 814 O O . ALA A 1 105 ? 15.530 5.065 -5.173 1.00 72.56 105 ALA A O 1
ATOM 815 N N . ALA A 1 106 ? 16.473 6.150 -6.890 1.00 61.59 106 ALA A N 1
ATOM 816 C CA . ALA A 1 106 ? 16.954 7.263 -6.076 1.00 61.59 106 ALA A CA 1
ATOM 817 C C . ALA A 1 106 ? 15.794 8.204 -5.702 1.00 61.59 106 ALA A C 1
ATOM 819 O O . ALA A 1 106 ? 14.904 8.455 -6.518 1.00 61.59 106 ALA A O 1
ATOM 820 N N . SER A 1 107 ? 15.824 8.772 -4.491 1.00 55.00 107 SER A N 1
ATOM 821 C CA . SER A 1 107 ? 14.863 9.794 -4.052 1.00 55.00 107 SER A CA 1
ATOM 822 C C . SER A 1 107 ? 14.810 10.952 -5.058 1.00 55.00 107 SER A C 1
ATOM 824 O O . SER A 1 107 ? 15.783 11.687 -5.204 1.00 55.00 107 SER A O 1
ATOM 826 N N . GLY A 1 108 ? 13.681 11.108 -5.758 1.00 54.56 108 GLY A N 1
ATOM 827 C CA . GLY A 1 108 ? 13.483 12.140 -6.786 1.00 54.56 108 GLY A CA 1
ATOM 828 C C . GLY A 1 108 ? 13.658 11.672 -8.236 1.00 54.56 108 GLY A C 1
ATOM 829 O O . GLY A 1 108 ? 13.591 12.504 -9.140 1.00 54.56 108 GLY A O 1
ATOM 830 N N . SER A 1 109 ? 13.856 10.373 -8.485 1.00 59.03 109 SER A N 1
ATOM 831 C CA . SER A 1 109 ? 13.811 9.833 -9.847 1.00 59.03 109 SER A CA 1
ATOM 832 C C . SER A 1 109 ? 12.394 9.908 -10.435 1.00 59.03 109 SER A C 1
ATOM 834 O O . SER A 1 109 ? 11.391 9.934 -9.717 1.00 59.03 109 SER A O 1
ATOM 836 N N . SER A 1 110 ? 12.299 9.900 -11.768 1.00 60.38 110 SER A N 1
ATOM 837 C CA . SER A 1 110 ? 11.018 9.856 -12.490 1.00 60.38 110 SER A CA 1
ATOM 838 C C . SER A 1 110 ? 10.191 8.589 -12.210 1.00 60.38 110 SER A C 1
ATOM 840 O O . SER A 1 110 ? 9.036 8.524 -12.630 1.00 60.38 110 SER A O 1
ATOM 842 N N . ASP A 1 111 ? 10.759 7.594 -11.525 1.00 68.94 111 ASP A N 1
ATOM 843 C CA . ASP A 1 111 ? 10.079 6.345 -11.173 1.00 68.94 111 ASP A CA 1
ATOM 844 C C . ASP A 1 111 ? 9.223 6.473 -9.907 1.00 68.94 111 ASP A C 1
ATOM 846 O O . ASP A 1 111 ? 8.442 5.575 -9.584 1.00 68.94 111 ASP A O 1
ATOM 850 N N . VAL A 1 112 ? 9.349 7.593 -9.187 1.00 79.88 112 VAL A N 1
ATOM 851 C CA . VAL A 1 112 ? 8.532 7.888 -8.015 1.00 79.88 112 VAL A CA 1
ATOM 852 C C . VAL A 1 112 ? 7.097 8.174 -8.454 1.00 79.88 112 VAL A C 1
ATOM 854 O O . VAL A 1 112 ? 6.802 9.181 -9.102 1.00 79.88 112 VAL A O 1
ATOM 857 N N . ARG A 1 113 ? 6.170 7.298 -8.063 1.00 83.12 113 ARG A N 1
ATOM 858 C CA . ARG A 1 113 ? 4.761 7.397 -8.441 1.00 83.12 113 ARG A CA 1
ATOM 859 C C . ARG A 1 113 ? 3.936 7.987 -7.307 1.00 83.12 113 ARG A C 1
ATOM 861 O O . ARG A 1 113 ? 3.878 7.430 -6.214 1.00 83.12 113 ARG A O 1
ATOM 868 N N . ARG A 1 114 ? 3.241 9.092 -7.580 1.00 85.50 114 ARG A N 1
ATOM 869 C CA . ARG A 1 114 ? 2.238 9.647 -6.660 1.00 85.50 114 ARG A CA 1
ATOM 870 C C . ARG A 1 114 ? 0.921 8.898 -6.824 1.00 85.50 114 ARG A C 1
ATOM 872 O O . ARG A 1 114 ? 0.438 8.739 -7.942 1.00 85.50 114 ARG A O 1
ATOM 879 N N . LEU A 1 115 ? 0.365 8.446 -5.710 1.00 86.19 115 LEU A N 1
ATOM 880 C CA . LEU A 1 115 ? -0.856 7.655 -5.628 1.00 86.19 115 LEU A CA 1
ATOM 881 C C . LEU A 1 115 ? -1.790 8.342 -4.634 1.00 86.19 115 LEU A C 1
ATOM 883 O O . LEU A 1 115 ? -1.359 8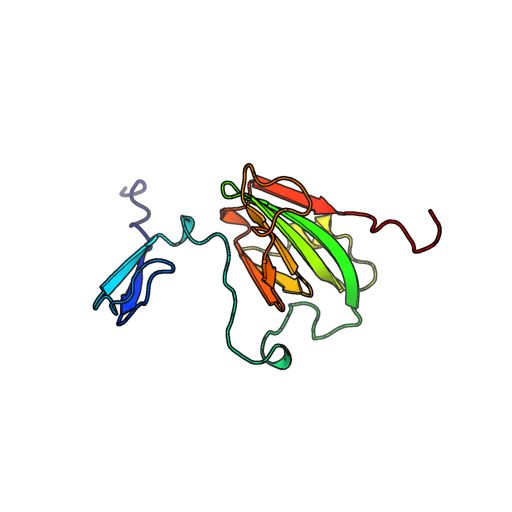.763 -3.565 1.00 86.19 115 LEU A O 1
ATOM 887 N N . ARG A 1 116 ? -3.068 8.487 -4.976 1.00 86.12 116 ARG A N 1
ATOM 888 C CA . ARG A 1 116 ? -4.000 9.230 -4.118 1.00 86.12 116 ARG A CA 1
ATOM 889 C C . ARG A 1 116 ? -4.371 8.456 -2.862 1.00 86.12 116 ARG A C 1
ATOM 891 O O . ARG A 1 116 ? -4.122 8.920 -1.756 1.00 86.12 116 ARG A O 1
ATOM 898 N N . THR A 1 117 ? -4.897 7.252 -3.050 1.00 86.69 117 THR A N 1
ATOM 899 C CA . THR A 1 117 ? -5.197 6.307 -1.977 1.00 86.69 117 THR A CA 1
ATOM 900 C C . THR A 1 117 ? -4.666 4.940 -2.369 1.00 86.69 117 THR A C 1
ATOM 902 O O . THR A 1 117 ? -4.768 4.538 -3.527 1.00 86.69 117 THR A O 1
ATOM 905 N N . VAL A 1 118 ? -4.068 4.237 -1.413 1.00 89.31 118 VAL A N 1
ATOM 906 C CA . VAL A 1 118 ? -3.487 2.914 -1.622 1.00 89.31 118 VAL A CA 1
ATOM 907 C C . VAL A 1 118 ? -3.848 2.019 -0.451 1.00 89.31 118 VAL A C 1
ATOM 909 O O . VAL A 1 118 ? -3.708 2.413 0.705 1.00 89.31 118 VAL A O 1
ATOM 912 N N . LEU A 1 119 ? -4.280 0.796 -0.749 1.00 89.06 119 LEU A N 1
ATOM 913 C CA . LEU A 1 119 ? -4.391 -0.260 0.246 1.00 89.06 119 LEU A CA 1
ATOM 914 C C . LEU A 1 119 ? -3.109 -1.087 0.212 1.00 89.06 119 LEU A C 1
ATOM 916 O O . LEU A 1 119 ? -2.796 -1.733 -0.791 1.00 89.06 119 LEU A O 1
ATOM 920 N N . VAL A 1 120 ? -2.367 -1.050 1.311 1.00 88.75 120 VAL A N 1
ATOM 921 C CA . VAL A 1 120 ? -1.136 -1.811 1.510 1.00 88.75 120 VAL A CA 1
ATOM 922 C C . VAL A 1 120 ? -1.474 -3.137 2.170 1.00 88.75 120 VAL A C 1
ATOM 924 O O . VAL A 1 120 ? -2.146 -3.167 3.200 1.00 88.75 120 VAL A O 1
ATOM 927 N N . ASN A 1 121 ? -0.995 -4.239 1.600 1.00 88.50 121 ASN A N 1
ATOM 928 C CA . ASN A 1 121 ? -1.117 -5.548 2.226 1.00 88.50 121 ASN A CA 1
ATOM 929 C C . ASN A 1 121 ? -0.073 -5.706 3.335 1.00 88.50 121 ASN A C 1
ATOM 931 O O . ASN A 1 121 ? 1.114 -5.879 3.056 1.00 88.50 121 ASN A O 1
ATOM 935 N N . LEU A 1 122 ? -0.524 -5.681 4.591 1.00 84.69 122 LEU A N 1
ATOM 936 C CA . LEU A 1 122 ? 0.357 -5.783 5.755 1.00 84.69 122 LEU A CA 1
ATOM 937 C C . LEU A 1 122 ? 1.061 -7.142 5.821 1.00 84.69 122 LEU A C 1
ATOM 939 O O . LEU A 1 122 ? 2.230 -7.198 6.195 1.00 84.69 122 LEU A O 1
ATOM 943 N N . ALA A 1 123 ? 0.406 -8.220 5.379 1.00 83.12 123 ALA A N 1
ATOM 944 C CA . ALA A 1 123 ? 1.005 -9.556 5.359 1.00 83.12 123 ALA A CA 1
ATOM 945 C C . ALA A 1 123 ? 2.172 -9.679 4.362 1.00 83.12 123 ALA A C 1
ATOM 947 O O . ALA A 1 123 ? 3.023 -10.550 4.516 1.00 83.12 123 ALA A O 1
ATOM 948 N N . ALA A 1 124 ? 2.210 -8.813 3.346 1.00 83.56 124 ALA A N 1
ATOM 949 C CA . ALA A 1 124 ? 3.281 -8.749 2.354 1.00 83.56 124 ALA A CA 1
ATOM 950 C C . ALA A 1 124 ? 4.261 -7.586 2.610 1.00 83.56 124 ALA A C 1
ATOM 952 O O . ALA A 1 124 ? 5.139 -7.331 1.780 1.00 83.56 124 ALA A O 1
ATOM 953 N N . SER A 1 125 ? 4.097 -6.864 3.726 1.00 85.81 125 SER A N 1
ATOM 954 C CA . SER A 1 125 ? 4.984 -5.775 4.133 1.00 85.81 125 SER A CA 1
ATOM 955 C C . SER A 1 125 ? 6.163 -6.295 4.949 1.00 85.81 125 SER A C 1
ATOM 957 O O . SER A 1 125 ? 6.017 -7.183 5.785 1.00 85.81 125 SER A O 1
ATOM 959 N N . VAL A 1 126 ? 7.348 -5.744 4.687 1.00 88.12 126 VAL A N 1
ATOM 960 C CA . VAL A 1 126 ? 8.578 -6.046 5.433 1.00 88.12 126 VAL A CA 1
ATOM 961 C C . VAL A 1 126 ? 8.586 -5.289 6.760 1.00 88.12 126 VAL A C 1
ATOM 963 O O . VAL A 1 126 ? 9.066 -5.796 7.770 1.00 88.12 126 VAL A O 1
ATOM 966 N N . GLY A 1 127 ? 8.037 -4.075 6.770 1.00 86.62 127 GLY A N 1
ATOM 967 C CA . GLY A 1 127 ? 7.933 -3.261 7.971 1.00 86.62 127 GLY A CA 1
ATOM 968 C C . GLY A 1 127 ? 7.113 -2.000 7.750 1.00 86.62 127 GLY A C 1
ATOM 969 O O . GLY A 1 127 ? 6.862 -1.588 6.617 1.00 86.62 127 GLY A O 1
ATOM 970 N N . VAL A 1 128 ? 6.714 -1.378 8.855 1.00 88.81 128 VAL A N 1
ATOM 971 C CA . VAL A 1 128 ? 6.019 -0.090 8.868 1.00 88.81 128 VAL A CA 1
ATOM 972 C C . VAL A 1 128 ? 6.736 0.827 9.850 1.00 88.81 128 VAL A C 1
ATOM 974 O O . VAL A 1 128 ? 7.008 0.429 10.983 1.00 88.81 128 VAL A O 1
ATOM 977 N N . ALA A 1 129 ? 7.042 2.042 9.414 1.00 89.56 129 ALA A N 1
ATOM 978 C CA . ALA A 1 129 ? 7.683 3.075 10.213 1.00 89.56 129 ALA A CA 1
ATOM 979 C C . ALA A 1 129 ? 6.807 4.330 10.257 1.00 89.56 129 ALA A C 1
ATOM 981 O O . ALA A 1 129 ? 6.158 4.682 9.273 1.00 89.56 129 ALA A O 1
ATOM 982 N N . GLU A 1 130 ? 6.800 5.018 11.395 1.00 87.56 130 GLU A N 1
ATOM 983 C CA . GLU A 1 130 ? 6.259 6.375 11.493 1.00 87.56 130 GLU A CA 1
ATOM 984 C C . GLU A 1 130 ? 7.349 7.356 11.052 1.00 87.56 130 GLU A C 1
ATOM 986 O O . GLU A 1 130 ? 8.512 7.210 11.435 1.00 87.56 130 GLU A O 1
ATOM 991 N N . TRP A 1 131 ? 6.987 8.320 10.210 1.00 77.31 131 TRP A N 1
ATOM 992 C CA . TRP A 1 131 ? 7.908 9.332 9.708 1.00 77.31 131 TRP A CA 1
ATOM 993 C C . TRP A 1 131 ? 7.436 10.695 10.192 1.00 77.31 131 TRP A C 1
ATOM 995 O O . TRP A 1 131 ? 6.341 11.122 9.832 1.00 77.31 131 TRP A O 1
ATOM 1005 N N . ASP A 1 132 ? 8.258 11.409 10.956 1.00 63.53 132 ASP A N 1
ATOM 1006 C CA . ASP A 1 132 ? 8.015 12.834 11.166 1.00 63.53 132 ASP A CA 1
ATOM 1007 C C . ASP A 1 132 ? 8.343 13.536 9.852 1.00 63.53 132 ASP A C 1
ATOM 1009 O O . ASP A 1 132 ? 9.503 13.617 9.436 1.00 63.53 132 ASP A O 1
ATOM 1013 N N . ALA A 1 133 ? 7.312 13.986 9.132 1.00 53.69 133 ALA A N 1
ATOM 1014 C CA . ALA A 1 133 ? 7.546 14.918 8.041 1.00 53.69 133 ALA A CA 1
ATOM 1015 C C . ALA A 1 133 ? 8.347 16.088 8.634 1.00 53.69 133 ALA A C 1
ATOM 1017 O O . ALA A 1 133 ? 7.929 16.603 9.676 1.00 53.69 133 ALA A O 1
ATOM 1018 N N . PRO A 1 134 ? 9.484 16.500 8.038 1.00 43.59 134 PRO A N 1
ATOM 1019 C CA . PRO A 1 134 ? 10.150 17.702 8.499 1.00 43.59 134 PRO A CA 1
ATOM 1020 C C . PRO A 1 134 ? 9.102 18.809 8.456 1.00 43.59 134 PRO A C 1
ATOM 1022 O O . PRO A 1 134 ? 8.488 1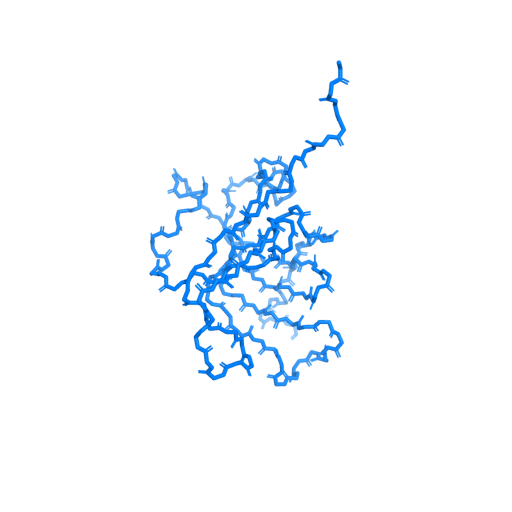9.062 7.415 1.00 43.59 134 PRO A O 1
ATOM 1025 N N . GLY A 1 135 ? 8.817 19.387 9.623 1.00 39.44 135 GLY A N 1
ATOM 1026 C CA . GLY A 1 135 ? 7.938 20.540 9.702 1.00 39.44 135 GLY A CA 1
ATOM 1027 C C . GLY A 1 135 ? 8.449 21.620 8.743 1.00 39.44 135 GLY A C 1
ATOM 1028 O O . GLY A 1 135 ? 9.638 21.635 8.423 1.00 39.44 135 GLY A O 1
ATOM 1029 N N . PRO A 1 136 ? 7.594 22.548 8.293 1.00 41.47 136 PRO A N 1
ATOM 1030 C CA . PRO A 1 136 ? 7.963 23.593 7.331 1.00 41.47 136 PRO A CA 1
ATOM 1031 C C . PRO A 1 136 ? 9.069 24.571 7.800 1.00 41.47 136 PRO A C 1
ATOM 1033 O O . PRO A 1 136 ? 9.301 25.567 7.127 1.00 41.47 136 PRO A O 1
ATOM 1036 N N . ASN A 1 137 ? 9.757 24.301 8.916 1.00 40.78 137 ASN A N 1
ATOM 1037 C CA . ASN A 1 137 ? 10.805 25.124 9.519 1.00 40.78 137 ASN A CA 1
ATOM 1038 C C . ASN A 1 137 ? 12.066 24.292 9.846 1.00 40.78 137 ASN A C 1
ATOM 1040 O O . ASN A 1 137 ? 12.474 24.232 11.008 1.00 40.78 137 ASN A O 1
ATOM 1044 N N . ALA A 1 138 ? 12.655 23.633 8.846 1.00 37.22 138 ALA A N 1
ATOM 1045 C CA . ALA A 1 138 ? 14.020 23.102 8.913 1.00 37.22 138 ALA A CA 1
ATOM 1046 C C . ALA A 1 138 ? 14.892 23.796 7.863 1.00 37.22 138 ALA A C 1
ATOM 1048 O O . ALA A 1 138 ? 14.404 23.942 6.718 1.00 37.22 138 ALA A O 1
#

Radius of gyration: 17.14 Å; chains: 1; bounding box: 34×60×46 Å

Secondary structure (DSSP, 8-state):
---S-----EEEEEEEE-TT-SSEEEEEEEEGGG--EE---S-GGG---TTTTS-EEEEEEEEEETTEEEEEEEEEETT--HHHHHHH--SEEEEEEEEEEETT--TT-TT-EEEEEEEEEGGG-SEEEE--PPPS--

Foldseek 3Di:
DPPPPPDQDWDKDAQDADPPHPGGHGIDTDGPLNCFKDQDPDDPVPDDDPCNVADWDWFWKWWAAPFFIKTFTATHHPPDDPVNVVVVDDFWGKGAQMWTDTPPRDDPDPRIDTGGIMIGTPSRTPDMDTDDDPPPPD